Protein AF-A0A956IIL6-F1 (afdb_monomer_lite)

Sequence (87 aa):
MARHLLVFISDLLLTDALKGPRLARADTLERFWRRIDAARGEEPAELGFVGDSLDIVRSPKWLDTPHRPYHAPSEGSVAPRRRMSQR

Secondary structure (DSSP, 8-state):
----EEEEE----B-S-SSS----HHHHHHHHHHHHHHHHTTS-EEEEE-S--B-TTT-GGGGGSSS-SSPPPPTT-----------

pLDDT: mean 75.52, std 11.6, range [46.12, 88.0]

Radius of gyration: 17.58 Å; chains: 1; bounding box: 38×34×52 Å

Foldseek 3Di:
DFDEAEAEDEDLADAPLDPDPDDDPVRSVVVVVVVVVVVCPPHHYDYHYDYDNHNCVRHVCLCVDPNHPDPDPDPPNPDDPDPPDDD

Structure (mmCIF, N/CA/C/O backbone):
data_AF-A0A956IIL6-F1
#
_entry.id   AF-A0A956IIL6-F1
#
loop_
_atom_site.group_PDB
_atom_site.id
_atom_site.type_symbol
_atom_site.label_atom_id
_atom_site.label_alt_id
_atom_site.label_comp_id
_atom_site.label_asym_id
_atom_site.label_entity_id
_atom_site.label_seq_id
_atom_site.pdbx_PDB_ins_code
_atom_site.Cartn_x
_atom_site.Cartn_y
_atom_site.Cartn_z
_atom_site.occupancy
_atom_site.B_iso_or_equiv
_atom_site.auth_seq_id
_atom_site.auth_comp_id
_atom_site.auth_asym_id
_atom_site.auth_atom_id
_atom_site.pdbx_PDB_model_num
ATOM 1 N N . MET A 1 1 ? -19.539 5.969 25.209 1.00 59.06 1 MET A N 1
ATOM 2 C CA . MET A 1 1 ? -19.676 5.117 24.011 1.00 59.06 1 MET A CA 1
ATOM 3 C C . MET A 1 1 ? -18.374 5.221 23.244 1.00 59.06 1 MET A C 1
ATOM 5 O O . MET A 1 1 ? -17.955 6.346 23.004 1.00 59.06 1 MET A O 1
ATOM 9 N N . ALA A 1 2 ? -17.728 4.091 22.953 1.00 63.72 2 ALA A N 1
ATOM 10 C CA . ALA A 1 2 ? -16.525 4.037 22.119 1.00 63.72 2 ALA A CA 1
ATOM 11 C C . ALA A 1 2 ? -16.857 4.572 20.714 1.00 63.72 2 ALA A C 1
ATOM 13 O O . ALA A 1 2 ? -17.934 4.277 20.183 1.00 63.72 2 ALA A O 1
ATOM 14 N N . ARG A 1 3 ? -15.988 5.407 20.144 1.00 74.56 3 ARG A N 1
ATOM 15 C CA . ARG A 1 3 ? -16.207 6.037 18.839 1.00 74.56 3 ARG A CA 1
ATOM 16 C C . ARG A 1 3 ? -15.388 5.280 17.804 1.00 74.56 3 ARG A C 1
ATOM 18 O O . ARG A 1 3 ? -14.185 5.486 17.707 1.00 74.56 3 ARG A O 1
ATOM 25 N N . HIS A 1 4 ? -16.064 4.460 17.001 1.00 82.81 4 HIS A N 1
ATOM 26 C CA . HIS A 1 4 ? -15.430 3.729 15.90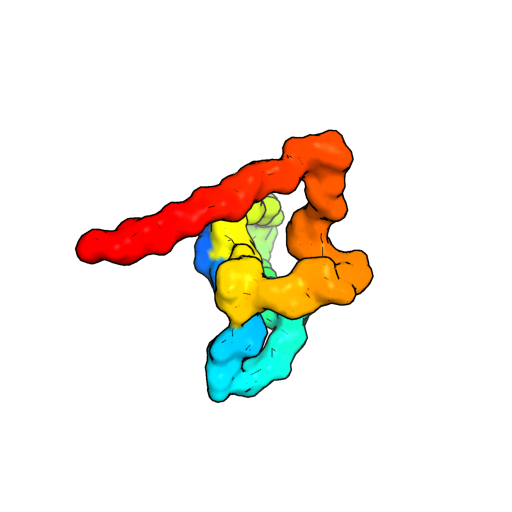6 1.00 82.81 4 HIS A CA 1
ATOM 27 C C . HIS A 1 4 ? -14.685 4.703 14.979 1.00 82.81 4 HIS A C 1
ATOM 29 O O . HIS A 1 4 ? -15.270 5.661 14.464 1.00 82.81 4 HIS A O 1
ATOM 35 N N . LEU A 1 5 ? -13.383 4.482 14.809 1.00 85.19 5 LEU A N 1
ATOM 36 C CA . LEU A 1 5 ? -12.536 5.271 13.928 1.00 85.19 5 LEU A CA 1
ATOM 37 C C . LEU A 1 5 ? -12.539 4.668 12.523 1.00 85.19 5 LEU A C 1
ATOM 39 O O . LEU A 1 5 ? -12.232 3.496 12.343 1.00 85.19 5 LEU A O 1
ATOM 43 N N . LEU A 1 6 ? -12.830 5.489 11.518 1.00 87.12 6 LEU A N 1
ATOM 44 C CA . LEU A 1 6 ? -12.613 5.134 10.120 1.00 87.12 6 LEU A CA 1
ATOM 45 C C . LEU A 1 6 ? -11.385 5.892 9.620 1.00 87.12 6 LEU A C 1
ATOM 47 O O . LEU A 1 6 ? -11.383 7.124 9.584 1.00 87.12 6 LEU A O 1
ATOM 51 N N . VAL A 1 7 ? -10.330 5.157 9.277 1.00 83.19 7 VAL A N 1
ATOM 52 C CA . VAL A 1 7 ? -9.046 5.717 8.853 1.00 83.19 7 VAL A CA 1
ATOM 53 C C . VAL A 1 7 ? -8.894 5.525 7.352 1.00 83.19 7 VAL A C 1
ATOM 55 O O . VAL A 1 7 ? -8.817 4.401 6.863 1.00 83.19 7 VAL A O 1
ATOM 58 N N . PHE A 1 8 ? -8.821 6.635 6.622 1.00 87.88 8 PHE A N 1
ATOM 59 C CA . PHE A 1 8 ? -8.553 6.646 5.188 1.00 87.88 8 PHE A CA 1
ATOM 60 C C . PHE A 1 8 ? -7.106 7.019 4.914 1.00 87.88 8 PHE A C 1
ATOM 62 O O . PHE A 1 8 ? -6.601 8.000 5.460 1.00 87.88 8 PHE A O 1
ATOM 69 N N . ILE A 1 9 ? -6.448 6.242 4.059 1.00 84.62 9 ILE A N 1
ATOM 70 C CA . ILE A 1 9 ? -5.028 6.407 3.774 1.00 84.62 9 ILE A CA 1
ATOM 71 C C . ILE A 1 9 ? -4.798 6.428 2.272 1.00 84.62 9 ILE A C 1
ATOM 73 O O . ILE A 1 9 ? -5.150 5.483 1.570 1.00 84.62 9 ILE A O 1
ATOM 77 N N . SER A 1 10 ? -4.170 7.502 1.811 1.00 88.00 10 SER A N 1
ATOM 78 C CA . SER A 1 10 ? -3.773 7.723 0.422 1.00 88.00 10 SER A CA 1
ATOM 79 C C . SER A 1 10 ? -2.258 7.896 0.329 1.00 88.00 10 SER A C 1
ATOM 81 O O . SER A 1 10 ? -1.597 8.150 1.338 1.00 88.00 10 SER A O 1
ATOM 83 N N . ASP A 1 11 ? -1.724 7.777 -0.885 1.00 87.12 11 ASP A N 1
ATOM 84 C CA . ASP A 1 11 ? -0.384 8.251 -1.247 1.00 87.12 11 ASP A CA 1
ATOM 85 C C . ASP A 1 11 ? 0.771 7.676 -0.399 1.00 87.12 11 ASP A C 1
ATOM 87 O O . ASP A 1 11 ? 1.731 8.380 -0.081 1.00 87.12 11 ASP A O 1
ATOM 91 N N . LEU A 1 12 ? 0.735 6.379 -0.045 1.00 84.50 12 LEU A N 1
ATOM 92 C CA . LEU A 1 12 ? 1.905 5.734 0.585 1.00 84.50 12 LEU A CA 1
ATOM 93 C C . LEU A 1 12 ? 3.113 5.727 -0.356 1.00 84.50 12 LEU A C 1
ATOM 95 O O . LEU A 1 12 ? 4.248 5.727 0.123 1.00 84.50 12 LEU A O 1
ATOM 99 N N . LEU A 1 13 ? 2.863 5.665 -1.673 1.00 84.81 13 LEU A N 1
ATOM 100 C CA . LEU A 1 13 ? 3.877 5.707 -2.728 1.00 84.81 13 LEU A CA 1
ATOM 101 C C . LEU A 1 13 ? 5.049 4.749 -2.468 1.00 84.81 13 LEU A C 1
ATOM 103 O O . LEU A 1 13 ? 6.219 5.107 -2.628 1.00 84.81 13 LEU A O 1
ATOM 107 N N . LEU A 1 14 ? 4.751 3.514 -2.042 1.00 83.44 14 LEU A N 1
ATOM 108 C CA . LEU A 1 14 ? 5.800 2.536 -1.768 1.00 83.44 14 LEU A CA 1
ATOM 109 C C . LEU A 1 14 ? 6.607 2.290 -3.040 1.00 83.44 14 LEU A C 1
ATOM 111 O O . LEU A 1 14 ? 6.051 1.984 -4.096 1.00 83.44 14 LEU A O 1
ATOM 115 N N . THR A 1 15 ? 7.928 2.388 -2.909 1.00 83.12 15 THR A N 1
ATOM 116 C CA . THR A 1 15 ? 8.872 2.243 -4.014 1.00 83.12 15 THR A CA 1
ATOM 117 C C . THR A 1 15 ? 10.171 1.600 -3.542 1.00 83.12 15 THR A C 1
ATOM 119 O O . THR A 1 15 ? 10.588 1.726 -2.392 1.00 83.12 15 THR A O 1
ATOM 122 N N . ASP A 1 16 ? 10.842 0.922 -4.460 1.00 79.50 16 ASP A N 1
ATOM 123 C CA . ASP A 1 16 ? 12.184 0.365 -4.308 1.00 79.50 16 ASP A CA 1
ATOM 124 C C . ASP A 1 16 ? 13.290 1.207 -4.974 1.00 79.50 16 ASP A C 1
ATOM 126 O O . ASP A 1 16 ? 14.453 0.783 -4.998 1.00 79.50 16 ASP A O 1
ATOM 130 N N . ALA A 1 17 ? 12.934 2.377 -5.516 1.00 82.44 17 ALA A N 1
ATOM 131 C CA . ALA A 1 17 ? 13.851 3.297 -6.186 1.00 82.44 17 ALA A CA 1
ATOM 132 C C . ALA A 1 17 ? 14.617 4.209 -5.213 1.00 82.44 17 ALA A C 1
ATOM 134 O O . ALA A 1 17 ? 15.614 4.827 -5.593 1.00 82.44 17 ALA A O 1
ATOM 135 N N . LEU A 1 18 ? 14.171 4.307 -3.956 1.00 77.44 18 LEU A N 1
ATOM 136 C CA . LEU A 1 18 ? 14.842 5.114 -2.940 1.00 77.44 18 LEU A CA 1
ATOM 137 C C . LEU A 1 18 ? 16.177 4.468 -2.545 1.00 77.44 18 LEU A C 1
ATOM 139 O O . LEU A 1 18 ? 16.245 3.286 -2.215 1.00 77.44 18 LEU A O 1
ATOM 143 N N . LYS A 1 19 ? 17.251 5.266 -2.533 1.00 68.62 19 LYS A N 1
ATOM 144 C CA . LYS A 1 19 ? 18.629 4.838 -2.211 1.00 68.62 19 LYS A CA 1
ATOM 145 C C . LYS A 1 19 ? 18.879 4.621 -0.703 1.00 68.62 19 LYS A C 1
ATOM 147 O O . LYS A 1 19 ? 19.999 4.793 -0.236 1.00 68.62 19 LYS A O 1
ATOM 152 N N . GLY A 1 20 ? 17.837 4.298 0.061 1.00 70.62 20 GLY A N 1
ATOM 153 C CA . GLY A 1 20 ? 17.915 4.021 1.497 1.00 70.62 20 GLY A CA 1
ATOM 154 C C . GLY A 1 20 ? 18.073 2.528 1.805 1.00 70.62 20 GLY A C 1
ATOM 155 O O . GLY A 1 20 ? 18.115 1.705 0.885 1.00 70.62 20 GLY A O 1
ATOM 156 N N . PRO A 1 21 ? 18.128 2.152 3.095 1.00 69.19 21 PRO A N 1
ATOM 157 C CA . PRO A 1 21 ? 18.040 0.755 3.503 1.00 69.19 21 PRO A CA 1
ATOM 158 C C . PRO A 1 21 ? 16.786 0.130 2.885 1.00 69.19 21 PRO A C 1
ATOM 160 O O . PRO A 1 21 ? 15.673 0.603 3.122 1.00 69.19 21 PRO A O 1
ATOM 163 N N . ARG A 1 22 ? 16.961 -0.908 2.059 1.00 68.88 22 ARG A N 1
ATOM 164 C CA . ARG A 1 22 ? 15.843 -1.627 1.440 1.00 68.88 22 ARG A CA 1
ATOM 165 C C . ARG A 1 22 ? 15.102 -2.411 2.517 1.00 68.88 22 ARG A C 1
ATOM 167 O O . ARG A 1 22 ? 15.499 -3.520 2.854 1.00 68.88 22 ARG A O 1
ATOM 174 N N . LEU A 1 23 ? 14.037 -1.827 3.053 1.00 70.88 23 LEU A N 1
ATOM 175 C CA . LEU A 1 23 ? 13.042 -2.564 3.825 1.00 70.88 23 LEU A CA 1
ATOM 176 C C . LEU A 1 23 ? 12.157 -3.344 2.856 1.00 70.88 23 LEU A C 1
ATOM 178 O O . LEU A 1 23 ? 11.844 -2.852 1.767 1.00 70.88 23 LEU A O 1
ATOM 182 N N . ALA A 1 24 ? 11.743 -4.553 3.234 1.00 76.00 24 ALA A N 1
ATOM 183 C CA . ALA A 1 24 ? 10.765 -5.262 2.429 1.00 76.00 24 ALA A CA 1
ATOM 184 C C . ALA A 1 24 ? 9.441 -4.473 2.409 1.00 76.00 24 ALA A C 1
ATOM 186 O O . ALA A 1 24 ? 9.103 -3.731 3.338 1.00 76.00 24 ALA A O 1
ATOM 187 N N . ARG A 1 25 ? 8.663 -4.642 1.333 1.00 74.00 25 ARG A N 1
ATOM 188 C CA . ARG A 1 25 ?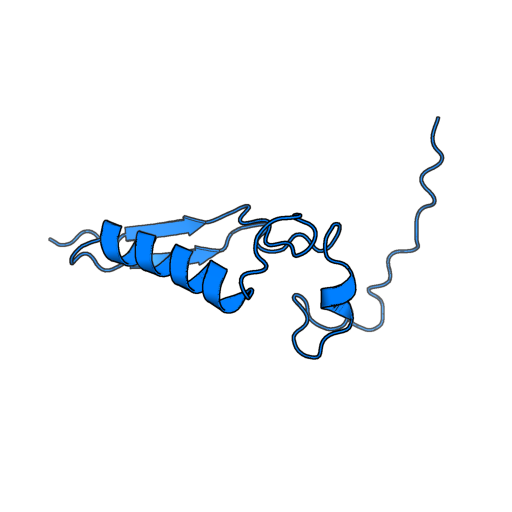 7.336 -4.017 1.188 1.00 74.00 25 ARG A CA 1
ATOM 189 C C . ARG A 1 25 ? 6.428 -4.356 2.378 1.00 74.00 25 ARG A C 1
ATOM 191 O O . ARG A 1 25 ? 5.758 -3.471 2.899 1.00 74.00 25 ARG A O 1
ATOM 198 N N . ALA A 1 26 ? 6.452 -5.620 2.809 1.00 77.62 26 ALA A N 1
ATOM 199 C CA . ALA A 1 26 ? 5.698 -6.103 3.965 1.00 77.62 26 ALA A CA 1
ATOM 200 C C . ALA A 1 26 ? 6.116 -5.379 5.253 1.00 77.62 26 ALA A C 1
ATOM 202 O O . ALA A 1 26 ? 5.257 -4.839 5.940 1.00 77.62 26 ALA A O 1
ATOM 203 N N . ASP A 1 27 ? 7.421 -5.259 5.512 1.00 82.25 27 ASP A N 1
ATOM 204 C CA . ASP A 1 27 ? 7.938 -4.578 6.706 1.00 82.25 27 ASP A CA 1
ATOM 205 C C . ASP A 1 27 ? 7.545 -3.097 6.741 1.00 82.25 27 ASP A C 1
ATOM 207 O O . ASP A 1 27 ? 7.261 -2.540 7.801 1.00 82.25 27 ASP A O 1
ATOM 211 N N . THR A 1 28 ? 7.534 -2.433 5.580 1.00 78.44 28 THR A N 1
ATOM 212 C CA . THR A 1 28 ? 7.125 -1.024 5.492 1.00 78.44 28 THR A CA 1
ATOM 213 C C . THR A 1 28 ? 5.647 -0.858 5.845 1.00 78.44 28 THR A C 1
ATOM 215 O O . THR A 1 28 ? 5.305 0.011 6.649 1.00 78.44 28 THR A O 1
ATOM 218 N N . LEU A 1 29 ? 4.785 -1.721 5.299 1.00 78.62 29 LEU A N 1
ATOM 219 C CA . LEU A 1 29 ? 3.354 -1.735 5.612 1.00 78.62 29 LEU A CA 1
ATOM 220 C C . LEU A 1 29 ? 3.095 -2.090 7.079 1.00 78.62 29 LEU A C 1
ATOM 222 O O . LEU A 1 29 ? 2.279 -1.445 7.729 1.00 78.62 29 LEU A O 1
ATOM 226 N N . GLU A 1 30 ? 3.823 -3.059 7.628 1.00 82.75 30 GLU A N 1
ATOM 227 C CA . GLU A 1 30 ? 3.683 -3.458 9.026 1.00 82.75 30 GLU A CA 1
ATOM 228 C C . GLU A 1 30 ? 4.084 -2.325 9.978 1.00 82.75 30 GLU A C 1
ATOM 230 O O . GLU A 1 30 ? 3.357 -2.014 10.920 1.00 82.75 30 GLU A O 1
ATOM 235 N N . ARG A 1 31 ? 5.214 -1.652 9.724 1.00 84.88 31 ARG A N 1
ATOM 236 C CA . ARG A 1 31 ? 5.644 -0.490 10.522 1.00 84.88 31 ARG A CA 1
ATOM 237 C C . ARG A 1 31 ? 4.616 0.632 10.494 1.00 84.88 31 ARG A C 1
ATOM 239 O O . ARG A 1 31 ? 4.417 1.307 11.502 1.00 84.88 31 ARG A O 1
ATOM 246 N N . PHE A 1 32 ? 4.003 0.852 9.338 1.00 82.81 32 PHE A N 1
ATOM 247 C CA . PHE A 1 32 ? 2.944 1.830 9.178 1.00 82.81 32 PHE A CA 1
ATOM 248 C C . PHE A 1 32 ? 1.694 1.439 9.976 1.00 82.81 32 PHE A C 1
ATOM 250 O O . PHE A 1 32 ? 1.217 2.236 10.783 1.00 82.81 32 PHE A O 1
ATOM 257 N N . TRP A 1 33 ? 1.243 0.189 9.845 1.00 81.50 33 TRP A N 1
ATOM 258 C CA . TRP A 1 33 ? 0.103 -0.341 10.590 1.00 81.50 33 TRP A CA 1
ATOM 259 C C . TRP A 1 33 ? 0.304 -0.264 12.103 1.00 81.50 33 TRP A C 1
ATOM 261 O O . TRP A 1 33 ? -0.552 0.263 12.804 1.00 81.50 33 TRP A O 1
ATOM 271 N N . ARG A 1 34 ? 1.471 -0.683 12.609 1.00 86.81 34 ARG A N 1
ATOM 272 C CA . ARG A 1 34 ? 1.799 -0.618 14.044 1.00 86.81 34 ARG A CA 1
ATOM 273 C C . ARG A 1 34 ? 1.670 0.793 14.619 1.00 86.81 34 ARG A C 1
ATOM 275 O O . ARG A 1 34 ? 1.318 0.940 15.782 1.00 86.81 34 ARG A O 1
ATOM 282 N N . ARG A 1 35 ? 1.949 1.839 13.831 1.00 85.50 35 ARG A N 1
ATOM 283 C CA . ARG A 1 35 ? 1.773 3.229 14.285 1.00 85.50 35 ARG A CA 1
ATOM 284 C C . ARG A 1 35 ? 0.306 3.620 14.397 1.00 85.50 35 ARG A C 1
ATOM 286 O O . ARG A 1 35 ? -0.050 4.303 15.349 1.00 85.50 35 ARG A O 1
ATOM 293 N N . ILE A 1 36 ? -0.526 3.190 13.452 1.00 80.75 36 ILE A N 1
ATOM 294 C CA . ILE A 1 36 ? -1.974 3.435 13.486 1.00 80.75 36 ILE A CA 1
ATOM 295 C C . ILE A 1 36 ? -2.601 2.673 14.654 1.00 80.75 36 ILE A C 1
ATOM 297 O O . ILE A 1 36 ? -3.353 3.254 15.432 1.00 80.75 36 ILE A O 1
ATOM 301 N N . ASP A 1 37 ? -2.232 1.402 14.812 1.00 82.88 37 ASP A N 1
ATOM 302 C CA . ASP A 1 37 ? -2.711 0.536 15.888 1.00 82.88 37 ASP A CA 1
ATOM 303 C C . ASP A 1 37 ? -2.308 1.065 17.276 1.00 82.88 37 ASP A C 1
ATOM 305 O O . ASP A 1 37 ? -3.125 1.112 18.190 1.00 82.88 37 ASP A O 1
ATOM 309 N N . ALA A 1 38 ? -1.083 1.578 17.422 1.00 84.88 38 ALA A N 1
ATOM 310 C CA . ALA A 1 38 ? -0.662 2.236 18.657 1.00 84.88 38 ALA A CA 1
ATOM 311 C C . ALA A 1 38 ? -1.400 3.565 18.911 1.00 84.88 38 ALA A C 1
ATOM 313 O O . ALA A 1 38 ? -1.671 3.906 20.060 1.00 84.88 38 ALA A O 1
ATOM 314 N N . ALA A 1 39 ? -1.722 4.327 17.860 1.00 82.00 39 ALA A N 1
ATOM 315 C CA . ALA A 1 39 ? -2.373 5.631 17.985 1.00 82.00 39 ALA A CA 1
ATOM 316 C C . ALA A 1 39 ? -3.883 5.545 18.264 1.00 82.00 39 ALA A C 1
ATOM 318 O O . ALA A 1 39 ? -4.435 6.472 18.855 1.00 82.00 39 ALA A O 1
ATOM 319 N N . ARG A 1 40 ? -4.560 4.459 17.861 1.00 82.31 40 ARG A N 1
ATOM 320 C CA . ARG A 1 40 ? -6.004 4.278 18.115 1.00 82.31 40 ARG A CA 1
ATOM 321 C C . ARG A 1 40 ? -6.333 3.909 19.568 1.00 82.31 40 ARG A C 1
ATOM 323 O O . ARG A 1 40 ? -7.476 4.079 19.983 1.00 82.31 40 ARG A O 1
ATOM 330 N N . GLY A 1 41 ? -5.363 3.411 20.338 1.00 82.75 41 GLY A N 1
ATOM 331 C CA . GLY A 1 41 ? -5.607 2.902 21.690 1.00 82.75 41 GLY A CA 1
ATOM 332 C C . GLY A 1 41 ? -6.587 1.722 21.692 1.00 82.75 41 GLY A C 1
ATOM 333 O O . GLY A 1 41 ? -6.446 0.787 20.906 1.00 82.75 41 GLY A O 1
ATOM 334 N N . GLU A 1 42 ? -7.590 1.762 22.571 1.00 83.81 42 GLU A N 1
ATOM 335 C CA . GLU A 1 42 ? -8.619 0.711 22.679 1.00 83.81 42 GLU A CA 1
ATOM 336 C C . GLU A 1 42 ? -9.773 0.875 21.678 1.00 83.81 42 GLU A C 1
ATOM 338 O O . GLU A 1 42 ? -10.598 -0.026 21.530 1.00 83.81 42 GLU A O 1
ATOM 343 N N . GLU A 1 43 ? -9.834 1.999 20.960 1.00 83.25 43 GLU A N 1
ATOM 344 C CA . GLU A 1 43 ? -10.935 2.271 20.040 1.00 83.25 43 GLU A CA 1
ATOM 345 C C . GLU A 1 43 ? -10.854 1.346 18.813 1.00 83.25 43 GLU A C 1
ATOM 347 O O . GLU A 1 43 ? -9.779 1.211 18.209 1.00 83.25 43 GLU A O 1
ATOM 352 N N . PRO A 1 44 ? -11.964 0.699 18.409 1.00 81.81 44 PRO A N 1
ATOM 353 C CA . PRO A 1 44 ? -11.996 -0.074 17.177 1.00 81.81 44 PRO A CA 1
ATOM 354 C C . PRO A 1 44 ? -11.747 0.855 15.986 1.00 81.81 44 PRO A C 1
ATOM 356 O O . PRO A 1 44 ? -12.260 1.979 15.942 1.00 81.81 44 PRO A O 1
ATOM 359 N N . ALA A 1 45 ? -10.939 0.385 15.036 1.00 82.88 45 ALA A N 1
ATOM 360 C CA . ALA A 1 45 ? -10.606 1.129 13.835 1.00 82.88 45 ALA A CA 1
ATOM 361 C C . ALA A 1 45 ? -10.761 0.265 12.583 1.00 82.88 45 ALA A C 1
ATOM 363 O O . ALA A 1 45 ? -10.234 -0.847 12.515 1.00 82.88 45 ALA A O 1
ATOM 364 N N . GLU A 1 46 ? -11.420 0.823 11.576 1.00 83.38 46 GLU A N 1
ATOM 365 C CA . GLU A 1 46 ? -11.456 0.297 10.217 1.00 83.38 46 GLU A CA 1
ATOM 366 C C . GLU A 1 46 ? -10.483 1.081 9.337 1.00 83.38 46 GLU A C 1
ATOM 368 O O . GLU A 1 46 ? -10.392 2.310 9.417 1.00 83.38 46 GLU A O 1
ATOM 373 N N . LEU A 1 47 ? -9.748 0.363 8.489 1.00 81.44 47 LEU A N 1
ATOM 374 C CA . LEU A 1 47 ? -8.753 0.938 7.596 1.00 81.44 47 LEU A CA 1
ATOM 375 C C . LEU A 1 47 ? -9.200 0.832 6.136 1.00 81.44 47 LEU A C 1
ATOM 377 O O . LEU A 1 47 ? -9.413 -0.267 5.626 1.00 81.44 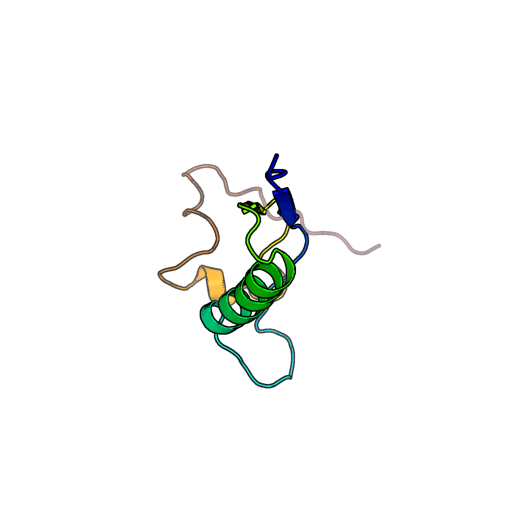47 LEU A O 1
ATOM 381 N N . GLY A 1 48 ? -9.252 1.971 5.451 1.00 85.06 48 GLY A N 1
ATOM 382 C CA . GLY A 1 48 ? -9.459 2.064 4.010 1.00 85.06 48 GLY A CA 1
ATOM 383 C C . GLY A 1 48 ? -8.235 2.639 3.303 1.00 85.06 48 GLY A C 1
ATOM 384 O O . GLY A 1 48 ? -7.805 3.752 3.602 1.00 85.06 48 GLY A O 1
ATOM 385 N N . PHE A 1 49 ? -7.699 1.914 2.320 1.00 82.81 49 PHE A N 1
ATOM 386 C CA . PHE A 1 49 ? -6.720 2.466 1.382 1.00 82.81 49 PHE A CA 1
ATOM 387 C C . PHE A 1 49 ? -7.457 3.132 0.222 1.00 82.81 49 PHE A C 1
ATOM 389 O O . PHE A 1 49 ? -8.209 2.482 -0.503 1.00 82.81 49 PHE A O 1
ATOM 396 N N . VAL A 1 50 ? -7.246 4.430 0.053 1.00 85.56 50 VAL A N 1
ATOM 397 C CA . VAL A 1 50 ? -7.907 5.266 -0.947 1.00 85.56 50 VAL A CA 1
ATOM 398 C C . VAL A 1 50 ? -6.851 6.041 -1.722 1.00 85.56 50 VAL A C 1
ATOM 400 O O . VAL A 1 50 ? -6.510 7.147 -1.345 1.00 85.56 50 VAL A O 1
ATOM 403 N N . GLY A 1 51 ? -6.318 5.456 -2.796 1.00 83.00 51 GLY A N 1
ATOM 404 C CA . GLY A 1 51 ? -5.334 6.111 -3.668 1.00 83.00 51 GLY A CA 1
ATOM 405 C C . GLY A 1 51 ? -3.978 5.404 -3.729 1.00 83.00 51 GLY A C 1
ATOM 406 O O . GLY A 1 51 ? -3.867 4.196 -3.487 1.00 83.00 51 GLY A O 1
ATOM 407 N N . ASP A 1 52 ? -2.943 6.163 -4.088 1.00 84.62 52 ASP A N 1
ATOM 408 C CA . ASP A 1 52 ? -1.678 5.647 -4.622 1.00 84.62 52 ASP A CA 1
ATOM 409 C C . ASP A 1 52 ? -0.784 5.000 -3.556 1.00 84.62 52 ASP A C 1
ATOM 411 O O . ASP A 1 52 ? 0.152 5.578 -3.004 1.00 84.62 52 ASP A O 1
ATOM 415 N N . SER A 1 53 ? -1.054 3.729 -3.273 1.00 82.06 53 SER A N 1
ATOM 416 C CA . SER A 1 53 ? -0.273 2.966 -2.297 1.00 82.06 53 SER A CA 1
ATOM 417 C C . SER A 1 53 ? 1.101 2.533 -2.830 1.00 82.06 53 SER A C 1
ATOM 419 O O . SER A 1 53 ? 2.030 2.327 -2.050 1.00 82.06 53 SER A O 1
ATOM 421 N N . LEU A 1 54 ? 1.244 2.375 -4.151 1.00 83.38 54 LEU A N 1
ATOM 422 C CA . LEU A 1 54 ? 2.413 1.784 -4.811 1.00 83.38 54 LEU A CA 1
ATOM 423 C C . LEU A 1 54 ? 2.852 2.668 -5.989 1.00 83.38 54 LEU A C 1
ATOM 425 O O . LEU A 1 54 ? 2.058 2.931 -6.888 1.00 83.38 54 LEU A O 1
ATOM 429 N N . ASP A 1 55 ? 4.121 3.076 -6.028 1.00 86.94 55 ASP A N 1
ATOM 430 C CA . ASP A 1 55 ? 4.682 3.885 -7.121 1.00 86.94 55 ASP A CA 1
ATOM 431 C C . ASP A 1 55 ? 5.319 2.969 -8.183 1.00 86.94 55 ASP A C 1
ATOM 433 O O . ASP A 1 55 ? 6.525 2.709 -8.195 1.00 86.94 55 ASP A O 1
ATOM 437 N N . ILE A 1 56 ? 4.487 2.441 -9.088 1.00 83.50 56 ILE A N 1
ATOM 438 C CA . ILE A 1 56 ? 4.950 1.554 -10.173 1.00 83.50 56 ILE A CA 1
ATOM 439 C C . ILE A 1 56 ? 5.838 2.281 -11.176 1.00 83.50 56 ILE A C 1
ATOM 441 O O . ILE A 1 56 ? 6.726 1.661 -11.761 1.00 83.50 56 ILE A O 1
ATOM 445 N N . VAL A 1 57 ? 5.623 3.582 -11.377 1.00 86.75 57 VAL A N 1
ATOM 446 C CA . VAL A 1 57 ? 6.420 4.372 -12.321 1.00 86.75 57 VAL A CA 1
ATOM 447 C C . VAL A 1 57 ? 7.888 4.334 -11.912 1.00 86.75 57 VAL A C 1
ATOM 449 O O . VAL A 1 57 ? 8.761 4.149 -12.762 1.00 86.75 57 VAL A O 1
ATOM 452 N N . ARG A 1 58 ? 8.165 4.445 -10.609 1.00 85.31 58 ARG A N 1
ATOM 453 C CA . ARG A 1 58 ? 9.523 4.320 -10.070 1.00 85.31 58 ARG A CA 1
ATOM 454 C C . ARG A 1 58 ? 9.935 2.878 -9.768 1.00 85.31 58 ARG A C 1
ATOM 456 O O . ARG A 1 58 ? 11.132 2.609 -9.711 1.00 85.31 58 ARG A O 1
ATOM 463 N N . SER A 1 59 ? 8.988 1.948 -9.639 1.00 85.25 59 SER A N 1
ATOM 464 C CA . SER A 1 59 ? 9.238 0.529 -9.328 1.00 85.25 59 SER A CA 1
ATOM 465 C C . SER A 1 59 ? 8.709 -0.452 -10.387 1.00 85.25 59 SER A C 1
ATOM 467 O O . SER A 1 59 ? 7.961 -1.379 -10.058 1.00 85.25 59 SER A O 1
ATOM 469 N N . PRO A 1 60 ? 9.129 -0.334 -11.664 1.00 86.19 60 PRO A N 1
ATOM 470 C CA . PRO A 1 60 ? 8.565 -1.126 -12.760 1.00 86.19 60 PRO A CA 1
ATOM 471 C C . PRO A 1 60 ? 8.792 -2.632 -12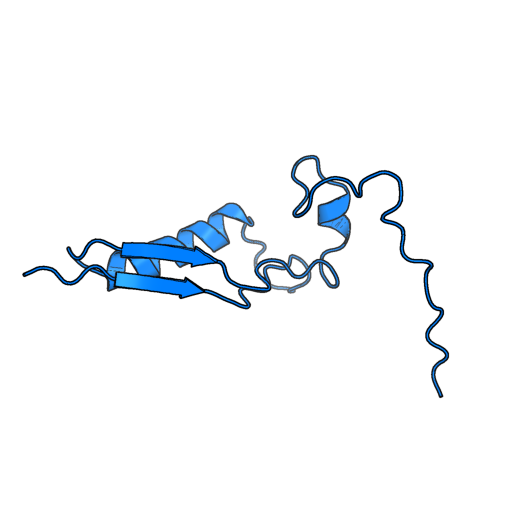.592 1.00 86.19 60 PRO A C 1
ATOM 473 O O . PRO A 1 60 ? 7.943 -3.431 -12.975 1.00 86.19 60 PRO A O 1
ATOM 476 N N . LYS A 1 61 ? 9.891 -3.030 -11.939 1.00 83.50 61 LYS A N 1
ATOM 477 C CA . LYS A 1 61 ? 10.241 -4.439 -11.704 1.00 83.50 61 LYS A CA 1
ATOM 478 C C . LYS A 1 61 ? 9.224 -5.200 -10.848 1.00 83.50 61 LYS A C 1
ATOM 480 O O . LYS A 1 61 ? 9.236 -6.425 -10.818 1.00 83.50 61 LYS A O 1
ATOM 485 N N . TRP A 1 62 ? 8.345 -4.504 -10.123 1.00 81.88 62 TRP A N 1
ATOM 486 C CA . TRP A 1 62 ? 7.284 -5.152 -9.343 1.00 81.88 62 TRP A CA 1
ATOM 487 C C . TRP A 1 62 ? 6.233 -5.818 -10.231 1.00 81.88 62 TRP A C 1
ATOM 489 O O . TRP A 1 62 ? 5.587 -6.774 -9.795 1.00 81.88 62 TRP A O 1
ATOM 499 N N . LEU A 1 63 ? 6.108 -5.366 -11.482 1.00 82.56 63 LEU A N 1
ATOM 500 C CA . LEU A 1 63 ? 5.255 -5.986 -12.493 1.00 82.56 63 LEU A CA 1
ATOM 501 C C . LEU A 1 63 ? 5.782 -7.351 -12.953 1.00 82.56 63 LEU A C 1
ATOM 503 O O . LEU A 1 63 ? 4.998 -8.167 -13.428 1.00 82.56 63 LEU A O 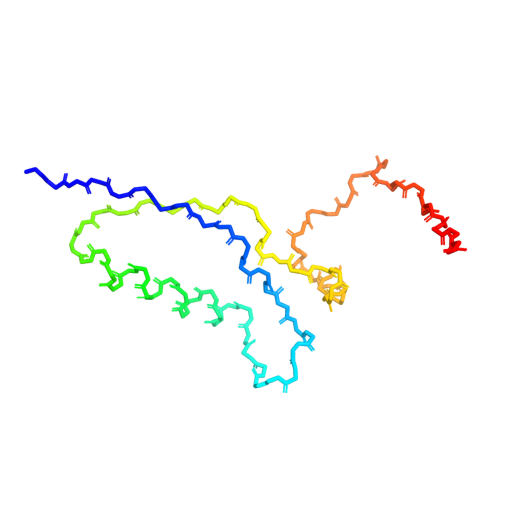1
ATOM 507 N N . ASP A 1 64 ? 7.069 -7.634 -12.759 1.00 81.19 64 ASP A N 1
ATOM 508 C CA . ASP A 1 64 ? 7.692 -8.895 -13.179 1.00 81.19 64 ASP A CA 1
ATOM 509 C C . ASP A 1 64 ? 7.625 -9.980 -12.092 1.00 81.19 64 ASP A C 1
ATOM 511 O O . ASP A 1 64 ? 8.036 -11.119 -12.304 1.00 81.19 64 ASP A O 1
ATOM 515 N N . THR A 1 65 ? 7.089 -9.649 -10.914 1.00 73.31 65 THR A N 1
ATOM 516 C CA . THR A 1 65 ? 6.980 -10.587 -9.790 1.00 73.31 65 THR A CA 1
ATOM 517 C C . THR A 1 65 ? 5.676 -11.396 -9.841 1.00 73.31 65 THR A C 1
ATOM 519 O O . THR A 1 65 ? 4.695 -10.943 -10.436 1.00 73.31 65 THR A O 1
ATOM 522 N N . PRO A 1 66 ? 5.605 -12.561 -9.167 1.00 74.44 66 PRO A N 1
ATOM 523 C CA . PRO A 1 66 ? 4.343 -13.281 -8.966 1.00 74.44 66 PRO A CA 1
ATOM 524 C C . PRO A 1 66 ? 3.300 -12.489 -8.156 1.00 74.44 66 PRO A C 1
ATOM 526 O O . PRO A 1 66 ? 2.105 -12.744 -8.268 1.00 74.44 66 PRO A O 1
ATOM 529 N N . HIS A 1 67 ? 3.735 -11.509 -7.355 1.00 69.31 67 HIS A N 1
ATOM 530 C CA . HIS A 1 67 ? 2.885 -10.695 -6.478 1.00 69.31 67 HIS A CA 1
ATOM 531 C C . HIS A 1 67 ? 2.716 -9.276 -7.025 1.00 69.31 67 HIS A C 1
ATOM 533 O O . HIS A 1 67 ? 3.135 -8.289 -6.399 1.00 69.31 67 HIS A O 1
ATOM 539 N N . ARG A 1 68 ? 2.116 -9.194 -8.215 1.00 69.00 68 ARG A N 1
ATOM 540 C CA . ARG A 1 68 ? 1.894 -7.933 -8.923 1.00 69.00 68 ARG A CA 1
ATOM 541 C C . ARG A 1 68 ? 0.940 -7.026 -8.131 1.00 69.00 68 ARG A C 1
ATOM 543 O O . ARG A 1 68 ? -0.063 -7.511 -7.617 1.00 69.00 68 ARG A O 1
ATOM 550 N N . PRO A 1 69 ? 1.228 -5.716 -8.058 1.00 70.00 69 PRO A N 1
ATOM 551 C CA . PRO A 1 69 ? 0.334 -4.709 -7.475 1.00 70.00 69 PRO A CA 1
ATOM 552 C C . PRO A 1 69 ? -1.082 -4.675 -8.057 1.00 70.00 69 PRO A C 1
ATOM 554 O O . PRO A 1 69 ? -2.031 -4.315 -7.372 1.00 70.00 69 PRO A O 1
ATOM 557 N N . TYR A 1 70 ? -1.194 -5.021 -9.336 1.00 68.75 70 TYR A N 1
ATOM 558 C CA . TYR A 1 70 ? -2.429 -5.030 -10.098 1.00 68.75 70 TYR A CA 1
ATOM 559 C C . TYR A 1 70 ? -2.577 -6.398 -10.752 1.00 68.75 70 TYR A C 1
ATOM 561 O O . TYR A 1 70 ? -1.579 -7.069 -11.043 1.00 68.75 70 TYR A O 1
ATOM 569 N N . HIS A 1 71 ? -3.819 -6.805 -11.005 1.00 67.75 71 HIS A N 1
ATOM 570 C CA . HIS A 1 71 ? -4.082 -7.984 -11.817 1.00 67.75 71 HIS A CA 1
ATOM 571 C C . HIS A 1 71 ? -3.394 -7.858 -13.177 1.00 67.75 71 HIS A C 1
ATOM 573 O O . HIS A 1 71 ? -3.120 -6.751 -13.654 1.00 67.75 71 HIS A O 1
ATOM 579 N N . ALA A 1 72 ? -3.100 -9.004 -13.799 1.00 62.97 72 ALA A N 1
ATOM 580 C CA . ALA A 1 72 ? -2.689 -8.995 -15.192 1.00 62.97 72 ALA A CA 1
ATOM 581 C C . ALA A 1 72 ? -3.703 -8.148 -15.981 1.00 62.97 72 ALA A C 1
ATOM 583 O O . ALA A 1 72 ? -4.906 -8.294 -15.739 1.00 62.97 72 ALA A O 1
ATOM 584 N N . PRO A 1 73 ? -3.244 -7.238 -16.858 1.00 60.38 73 PRO A N 1
ATOM 585 C CA . PRO A 1 73 ? -4.163 -6.504 -17.710 1.00 60.38 73 PRO A CA 1
ATOM 586 C C . PRO A 1 73 ? -5.060 -7.524 -18.411 1.00 60.38 73 PRO A C 1
ATOM 588 O O . PRO A 1 73 ? -4.554 -8.472 -19.013 1.00 60.38 73 PRO A O 1
ATOM 591 N N . SER A 1 74 ? -6.378 -7.358 -18.296 1.00 61.62 74 SER A N 1
ATOM 592 C CA . SER A 1 74 ? -7.319 -8.139 -19.094 1.00 61.62 74 SER A CA 1
ATOM 593 C C . SER A 1 74 ? -6.970 -7.962 -20.570 1.00 61.62 74 SER A C 1
ATOM 595 O O . SER A 1 74 ? -6.500 -6.887 -20.970 1.00 61.62 74 SER A O 1
ATOM 597 N N . GLU A 1 75 ? -7.167 -9.012 -21.372 1.00 59.56 75 GLU A N 1
ATOM 598 C CA . GLU A 1 75 ? -6.997 -8.944 -22.824 1.00 59.56 75 GLU A CA 1
ATOM 599 C C . GLU A 1 75 ? -7.791 -7.736 -23.355 1.00 59.56 75 GLU A C 1
ATOM 601 O O . GLU A 1 75 ? -9.017 -7.714 -23.308 1.00 59.56 75 GLU A O 1
ATOM 606 N N . GLY A 1 76 ? -7.080 -6.673 -23.750 1.00 57.41 76 GLY A N 1
ATOM 607 C CA . GLY A 1 76 ? -7.671 -5.396 -24.178 1.00 57.41 76 GLY A CA 1
ATOM 608 C C . GLY A 1 76 ? -7.227 -4.146 -23.406 1.00 57.41 76 GLY A C 1
ATOM 609 O O . GLY A 1 76 ? -7.407 -3.041 -23.907 1.00 57.41 76 GLY A O 1
ATOM 610 N N . SER A 1 77 ? -6.580 -4.272 -22.243 1.00 53.22 77 SER A N 1
ATOM 611 C CA . SER A 1 77 ? -6.183 -3.115 -21.410 1.00 53.22 77 SER A CA 1
ATOM 612 C C . SER A 1 77 ? -4.881 -2.417 -21.839 1.00 53.22 77 SER A C 1
ATOM 614 O O . SER A 1 77 ? -4.381 -1.535 -21.138 1.00 53.22 77 SER A O 1
ATOM 616 N N . VAL A 1 78 ? -4.288 -2.792 -22.977 1.00 51.50 78 VAL A N 1
ATOM 617 C CA . VAL A 1 78 ? -3.064 -2.147 -23.471 1.00 51.50 78 VAL A CA 1
ATOM 618 C C . VAL A 1 78 ? -3.447 -0.822 -24.126 1.00 51.50 78 VAL A C 1
ATOM 620 O O . VAL A 1 78 ? -3.677 -0.748 -25.331 1.00 51.50 78 VAL A O 1
ATOM 623 N N . ALA A 1 79 ? -3.511 0.246 -23.329 1.00 56.34 79 ALA A N 1
ATOM 624 C CA . ALA A 1 79 ? -3.562 1.590 -23.882 1.00 56.34 79 ALA A CA 1
ATOM 625 C C . ALA A 1 79 ? -2.316 1.790 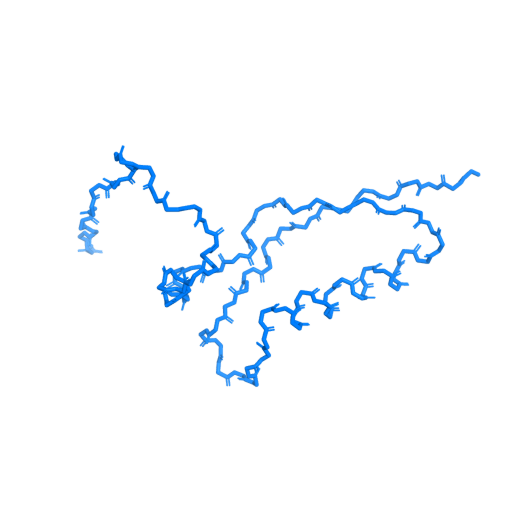-24.772 1.00 56.34 79 ALA A C 1
ATOM 627 O O . ALA A 1 79 ? -1.191 1.541 -24.318 1.00 56.34 79 ALA A O 1
ATOM 628 N N . PRO A 1 80 ? -2.473 2.205 -26.041 1.00 49.62 80 PRO A N 1
ATOM 629 C CA . PRO A 1 80 ? -1.340 2.402 -26.930 1.00 49.62 80 PRO A CA 1
ATOM 630 C C . PRO A 1 80 ? -0.385 3.425 -26.312 1.00 49.62 80 PRO A C 1
ATOM 632 O O . PRO A 1 80 ? -0.813 4.489 -25.859 1.00 49.62 80 PRO A O 1
ATOM 635 N N . ARG A 1 81 ? 0.919 3.108 -26.296 1.00 54.56 81 ARG A N 1
ATOM 636 C CA . ARG A 1 81 ? 1.970 4.035 -25.850 1.00 54.56 81 ARG A CA 1
ATOM 637 C C . ARG A 1 81 ? 1.865 5.324 -26.668 1.00 54.56 81 ARG A C 1
ATOM 639 O O . ARG A 1 81 ? 2.380 5.397 -27.783 1.00 54.56 81 ARG A O 1
ATOM 646 N N . ARG A 1 82 ? 1.233 6.362 -26.117 1.00 54.81 82 ARG A N 1
ATOM 647 C CA . ARG A 1 82 ? 1.361 7.715 -26.656 1.00 54.81 82 ARG A CA 1
ATOM 648 C C . ARG A 1 82 ? 2.820 8.118 -26.480 1.00 54.81 82 ARG A C 1
ATOM 650 O O . ARG A 1 82 ? 3.283 8.301 -25.358 1.00 54.81 82 ARG A O 1
ATOM 657 N N . ARG A 1 83 ? 3.557 8.240 -27.588 1.00 51.81 83 ARG A N 1
ATOM 658 C CA . ARG A 1 83 ? 4.838 8.953 -27.589 1.00 51.81 83 ARG A CA 1
ATOM 659 C C . ARG A 1 83 ? 4.533 10.387 -27.165 1.00 51.81 83 ARG A C 1
ATOM 661 O O . ARG A 1 83 ? 3.937 11.136 -27.935 1.00 51.81 83 ARG A O 1
ATOM 668 N N . MET A 1 84 ? 4.891 10.756 -25.939 1.00 46.12 84 MET A N 1
ATOM 669 C CA . MET A 1 84 ? 4.928 12.163 -25.562 1.00 46.12 84 MET A CA 1
ATOM 670 C C . MET A 1 84 ? 6.071 12.809 -26.344 1.00 46.12 84 MET A C 1
ATOM 672 O O . MET A 1 84 ? 7.243 12.580 -26.058 1.00 46.12 84 MET A O 1
ATOM 676 N N . SER A 1 85 ? 5.712 13.561 -27.384 1.00 53.16 85 SER A N 1
ATOM 677 C CA . SER A 1 85 ? 6.615 14.507 -28.032 1.00 53.16 85 SER A CA 1
ATOM 678 C C . SER A 1 85 ? 6.926 15.594 -27.013 1.00 53.16 85 SER A C 1
ATOM 680 O O . SER A 1 85 ? 6.029 16.349 -26.644 1.00 53.16 85 SER A O 1
ATOM 682 N N . GLN A 1 86 ? 8.173 15.665 -26.554 1.00 46.38 86 GLN A N 1
ATOM 683 C CA . GLN A 1 86 ? 8.657 16.847 -25.848 1.00 46.38 86 GLN A CA 1
ATOM 684 C C . GLN A 1 86 ? 8.598 18.025 -26.834 1.00 46.38 86 GLN A C 1
ATOM 686 O O . GLN A 1 86 ? 9.055 17.901 -27.972 1.00 46.38 86 GLN A O 1
ATOM 691 N N . ARG A 1 87 ? 7.935 19.107 -26.429 1.00 58.44 87 ARG A N 1
ATOM 692 C CA . ARG A 1 87 ? 8.048 20.436 -27.032 1.00 58.44 87 ARG A CA 1
ATOM 693 C C . ARG A 1 87 ? 8.769 21.324 -26.038 1.00 58.44 87 ARG A C 1
ATOM 695 O O . ARG A 1 87 ? 8.534 21.107 -24.827 1.00 58.44 87 ARG A O 1
#